Protein AF-A0A533S148-F1 (afdb_monomer_lite)

Radius of gyration: 15.46 Å; chains: 1; bounding box: 39×37×36 Å

Foldseek 3Di:
DFDAAFLLNLLVVVQVVQCPPPHAFPLLVVLSVVDDPVLRHHGDALVSLQVSLVSSQCSLVVDPDDGDPNSVVVNVCSVVSSVVSLVVSLVVRCVRQNCPRPGNSNVVVVVCVVVPPDD

Secondary structure (DSSP, 8-state):
-PPPPBHHHHHHHHHHHHHHHT---HHHHHHHHT--HHHHTSB--HHHHHHHHHHHHHHHHH-SSPPPHHHHHHHHHHHHHHHHHHHHHHHHHHHHH-TTS--HHHHHHHHHHHHT---

Structure (mmCIF, N/CA/C/O backbone):
data_AF-A0A533S148-F1
#
_entry.id   AF-A0A533S148-F1
#
loop_
_atom_site.group_PDB
_atom_site.id
_atom_site.type_symbol
_atom_site.label_atom_id
_atom_site.label_alt_id
_atom_site.label_comp_id
_atom_site.label_asym_id
_atom_site.label_entity_id
_atom_site.label_seq_id
_atom_site.pdbx_PDB_ins_code
_atom_site.Cartn_x
_atom_site.Cartn_y
_atom_site.Cartn_z
_atom_site.occupancy
_atom_site.B_iso_or_equiv
_atom_site.auth_seq_id
_atom_site.auth_comp_id
_atom_site.auth_asym_id
_atom_site.auth_atom_id
_atom_site.pdbx_PDB_model_num
ATOM 1 N N . MET A 1 1 ? -18.921 -11.098 16.147 1.00 48.56 1 MET A N 1
ATOM 2 C CA . MET A 1 1 ? -17.804 -10.136 16.262 1.00 48.56 1 MET A CA 1
ATOM 3 C C . MET A 1 1 ? -17.079 -10.106 14.928 1.00 48.56 1 MET A C 1
ATOM 5 O O . MET A 1 1 ? -16.632 -11.156 14.487 1.00 48.56 1 MET A O 1
ATOM 9 N N . SER A 1 2 ? -17.042 -8.958 14.251 1.00 60.16 2 SER A N 1
ATOM 10 C CA . SER A 1 2 ? -16.317 -8.792 12.985 1.00 60.16 2 SER A CA 1
ATOM 11 C C . SER A 1 2 ? -14.812 -8.902 13.244 1.00 60.16 2 SER A C 1
ATOM 13 O O . SER A 1 2 ? -14.309 -8.249 14.156 1.00 60.16 2 SER A O 1
ATOM 15 N N . SER A 1 3 ? -14.085 -9.715 12.477 1.00 71.31 3 SER A N 1
ATOM 16 C CA . SER A 1 3 ? -12.622 -9.790 12.588 1.00 71.31 3 SER A CA 1
ATOM 17 C C . SER A 1 3 ? -11.980 -8.424 12.283 1.00 71.31 3 SER A C 1
ATOM 19 O O . SER A 1 3 ? -12.459 -7.724 11.381 1.00 71.31 3 SER A O 1
ATOM 21 N N . PRO A 1 4 ? -10.912 -8.025 13.002 1.00 80.88 4 PRO A N 1
ATOM 22 C CA . PRO A 1 4 ? -10.243 -6.748 12.767 1.00 80.88 4 PRO A CA 1
ATOM 23 C C . PRO A 1 4 ? -9.653 -6.686 11.351 1.00 80.88 4 PRO A C 1
ATOM 25 O O . PRO A 1 4 ? -9.223 -7.701 10.806 1.00 80.88 4 PRO A O 1
ATOM 28 N N . PHE A 1 5 ? -9.637 -5.491 10.755 1.00 85.81 5 PHE A N 1
ATOM 29 C CA . PHE A 1 5 ? -8.981 -5.258 9.468 1.00 85.81 5 PHE A CA 1
ATOM 30 C C . PHE A 1 5 ? -7.464 -5.192 9.686 1.00 85.81 5 PHE A C 1
ATOM 32 O O . PHE A 1 5 ? -6.997 -4.419 10.522 1.00 85.81 5 PHE A O 1
ATOM 39 N N . THR A 1 6 ? -6.704 -6.022 8.974 1.00 91.44 6 THR A N 1
ATOM 40 C CA . THR A 1 6 ? -5.255 -6.176 9.172 1.00 91.44 6 THR A CA 1
ATOM 41 C C . THR A 1 6 ? -4.431 -5.634 8.006 1.00 91.44 6 THR A C 1
ATOM 43 O O . THR A 1 6 ? -4.945 -5.392 6.910 1.00 91.44 6 THR A O 1
ATOM 46 N N . ILE A 1 7 ? -3.116 -5.512 8.207 1.00 93.75 7 ILE A N 1
ATOM 47 C CA . ILE A 1 7 ? -2.155 -5.210 7.135 1.00 93.75 7 ILE A CA 1
ATOM 48 C C . ILE A 1 7 ? -2.203 -6.262 6.022 1.00 93.75 7 ILE A C 1
ATOM 50 O O . ILE A 1 7 ? -2.080 -5.918 4.849 1.00 93.75 7 ILE A O 1
ATOM 54 N N . GLY A 1 8 ? -2.454 -7.531 6.354 1.00 93.44 8 GLY A N 1
ATOM 55 C CA . GLY A 1 8 ? -2.694 -8.582 5.367 1.00 93.44 8 GLY A CA 1
ATOM 56 C C . GLY A 1 8 ? -3.901 -8.275 4.479 1.00 93.44 8 GLY A C 1
ATOM 57 O O . GLY A 1 8 ? -3.793 -8.356 3.259 1.00 93.44 8 GLY A O 1
ATOM 58 N N . ASN A 1 9 ? -5.019 -7.823 5.060 1.00 92.06 9 ASN A N 1
ATOM 59 C CA . ASN A 1 9 ? -6.188 -7.428 4.269 1.00 92.06 9 ASN A CA 1
ATOM 60 C C . ASN A 1 9 ? -5.903 -6.223 3.360 1.00 92.06 9 ASN A C 1
ATOM 62 O O . ASN A 1 9 ? -6.380 -6.188 2.223 1.00 92.06 9 ASN A O 1
ATOM 66 N N . LEU A 1 10 ? -5.126 -5.246 3.841 1.00 91.44 10 LEU A N 1
ATOM 67 C CA . LEU A 1 10 ? -4.714 -4.088 3.046 1.00 91.44 10 LEU A CA 1
ATOM 68 C C . LEU A 1 10 ? -3.811 -4.501 1.876 1.00 91.44 10 LEU A C 1
ATOM 70 O O . LEU A 1 10 ? -4.063 -4.097 0.743 1.00 91.44 10 LEU A O 1
ATOM 74 N N . ARG A 1 11 ? -2.809 -5.348 2.136 1.00 94.38 11 ARG A N 1
ATOM 75 C CA . ARG A 1 11 ? -1.921 -5.932 1.122 1.00 94.38 11 ARG A CA 1
ATOM 76 C C . ARG A 1 11 ? -2.713 -6.655 0.036 1.00 94.38 11 ARG A C 1
ATOM 78 O O . ARG A 1 11 ? -2.465 -6.425 -1.143 1.00 94.38 11 ARG A O 1
ATOM 85 N N . ASP A 1 12 ? -3.655 -7.510 0.427 1.00 93.00 12 ASP A N 1
ATOM 86 C CA . ASP A 1 12 ? -4.441 -8.310 -0.517 1.00 93.00 12 ASP A CA 1
ATOM 87 C C . ASP A 1 12 ? -5.351 -7.421 -1.372 1.00 93.00 12 ASP A C 1
ATOM 89 O O . ASP A 1 12 ? -5.419 -7.590 -2.589 1.00 93.00 12 ASP A O 1
ATOM 93 N N . SER A 1 13 ? -5.965 -6.405 -0.757 1.00 90.38 13 SER A N 1
ATOM 94 C CA . SER A 1 13 ? -6.776 -5.409 -1.468 1.00 90.38 13 SER A CA 1
ATOM 95 C C . SER A 1 13 ? -5.935 -4.605 -2.463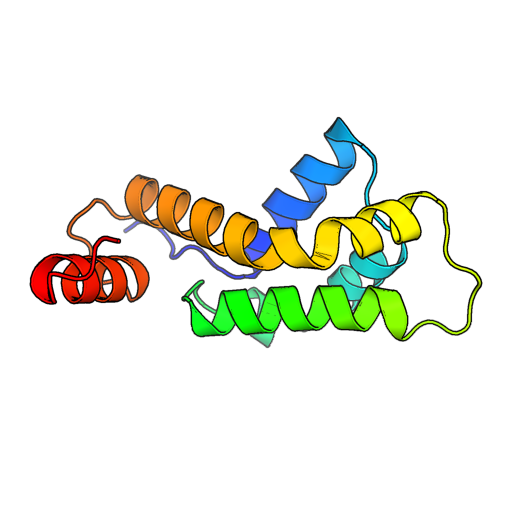 1.00 90.38 13 SER A C 1
ATOM 97 O O . SER A 1 13 ? -6.344 -4.415 -3.608 1.00 90.38 13 SER A O 1
ATOM 99 N N . ALA A 1 14 ? -4.737 -4.169 -2.061 1.00 88.38 14 ALA A N 1
ATOM 100 C CA . ALA A 1 14 ? -3.813 -3.452 -2.933 1.00 88.38 14 ALA A CA 1
ATOM 101 C C . ALA A 1 14 ? -3.339 -4.336 -4.099 1.00 88.38 14 ALA A C 1
ATOM 103 O O . ALA A 1 14 ? -3.379 -3.908 -5.252 1.00 88.38 14 ALA A O 1
ATOM 104 N N . ALA A 1 15 ? -2.948 -5.584 -3.826 1.00 89.31 15 ALA A N 1
ATOM 105 C CA . ALA A 1 15 ? -2.530 -6.537 -4.852 1.00 89.31 15 ALA A CA 1
ATOM 106 C C . ALA A 1 15 ? -3.648 -6.800 -5.873 1.00 89.31 15 ALA A C 1
ATOM 108 O O . ALA A 1 15 ? -3.398 -6.757 -7.077 1.00 89.31 15 ALA A O 1
ATOM 109 N N . GLN A 1 16 ? -4.884 -7.006 -5.408 1.00 88.75 16 GLN A N 1
ATOM 110 C CA . GLN A 1 16 ? -6.039 -7.217 -6.279 1.00 88.75 16 GLN A CA 1
ATOM 111 C C . GLN A 1 16 ? -6.369 -5.971 -7.112 1.00 88.75 16 GLN A C 1
ATOM 113 O O . GLN A 1 16 ? -6.583 -6.077 -8.323 1.00 88.75 16 GLN A O 1
ATOM 118 N N . PHE A 1 17 ? -6.390 -4.787 -6.493 1.00 84.69 17 PHE A N 1
ATOM 119 C CA . PHE A 1 17 ? -6.692 -3.534 -7.185 1.00 84.69 17 PHE A CA 1
ATOM 120 C C . PHE A 1 17 ? -5.668 -3.244 -8.285 1.00 84.69 17 PHE A C 1
ATOM 122 O O . PHE A 1 17 ? -6.039 -3.048 -9.441 1.00 84.69 17 PHE A O 1
ATOM 129 N N . PHE A 1 18 ? -4.372 -3.277 -7.968 1.00 83.00 18 PHE A N 1
ATOM 130 C CA . PHE A 1 18 ? -3.333 -2.987 -8.957 1.00 83.00 18 PHE A CA 1
ATOM 131 C C . PHE A 1 18 ? -3.180 -4.104 -9.990 1.00 83.00 18 PHE A C 1
ATOM 133 O O . PHE A 1 18 ? -2.975 -3.810 -11.165 1.00 83.00 18 PHE A O 1
ATOM 140 N N . GLY A 1 19 ? -3.342 -5.369 -9.594 1.00 82.69 19 GLY A N 1
ATOM 141 C CA . GLY A 1 19 ? -3.308 -6.505 -10.515 1.00 82.69 19 GLY A CA 1
ATOM 142 C C . GLY A 1 19 ? -4.412 -6.470 -11.577 1.00 82.69 19 GLY A C 1
ATOM 143 O O . GLY A 1 19 ? -4.193 -6.956 -12.682 1.00 82.69 19 GLY A O 1
ATOM 144 N N . SER A 1 20 ? -5.567 -5.868 -11.272 1.00 82.81 20 SER A N 1
ATOM 145 C CA . SER A 1 20 ? -6.723 -5.800 -12.181 1.00 82.81 20 SER A CA 1
ATOM 146 C C . SER A 1 20 ? -6.845 -4.503 -12.989 1.00 82.81 20 SER A C 1
ATOM 148 O O . SER A 1 20 ? -7.584 -4.481 -13.969 1.00 82.81 20 SER A O 1
ATOM 150 N N . THR A 1 21 ? -6.146 -3.429 -12.610 1.00 78.75 21 THR A N 1
ATOM 151 C CA . THR A 1 21 ? -6.317 -2.100 -13.230 1.00 78.75 21 THR A CA 1
ATOM 152 C C . THR A 1 21 ? -5.154 -1.706 -14.134 1.00 78.75 21 THR A C 1
ATOM 154 O O . THR A 1 21 ? -5.334 -1.518 -15.333 1.00 78.75 21 THR A O 1
ATOM 157 N N . ILE A 1 22 ? -3.959 -1.564 -13.561 1.00 74.81 22 ILE A N 1
ATOM 158 C CA . ILE A 1 22 ? -2.786 -0.985 -14.238 1.00 74.81 22 ILE A CA 1
ATOM 159 C C . ILE A 1 22 ? -1.575 -1.924 -14.270 1.00 74.81 22 ILE A C 1
ATOM 161 O O . ILE A 1 22 ? -0.598 -1.637 -14.955 1.00 74.81 22 ILE A O 1
ATOM 165 N N . GLY A 1 23 ? -1.640 -3.044 -13.548 1.00 80.19 23 GLY A N 1
ATOM 166 C CA . GLY A 1 23 ? -0.528 -3.954 -13.297 1.00 80.19 23 GLY A CA 1
ATOM 167 C C . GLY A 1 23 ? 0.181 -3.655 -11.972 1.00 80.19 23 GLY A C 1
ATOM 168 O O . GLY A 1 23 ? 0.343 -2.506 -11.561 1.00 80.19 23 GLY A O 1
ATOM 169 N N . GLN A 1 24 ? 0.624 -4.709 -11.283 1.00 86.00 24 GLN A N 1
ATOM 170 C CA . GLN A 1 24 ? 1.374 -4.583 -10.033 1.00 86.00 24 GLN A CA 1
ATOM 171 C C . GLN A 1 24 ? 2.876 -4.444 -10.315 1.00 86.00 24 GLN A C 1
ATOM 173 O O . GLN A 1 24 ? 3.446 -5.208 -11.091 1.00 86.00 24 GLN A O 1
ATOM 178 N N . SER A 1 25 ? 3.541 -3.502 -9.642 1.00 92.06 25 SER A N 1
ATOM 179 C CA . SER A 1 25 ? 5.008 -3.409 -9.645 1.00 92.06 25 SER A CA 1
ATOM 180 C C . SER A 1 25 ? 5.636 -4.728 -9.168 1.00 92.06 25 SER A C 1
ATOM 182 O O . SER A 1 25 ? 5.339 -5.169 -8.051 1.00 92.06 25 SER A O 1
ATOM 184 N N . PRO A 1 26 ? 6.552 -5.334 -9.950 1.00 92.94 26 PRO A N 1
ATOM 185 C CA . PRO A 1 26 ? 7.248 -6.555 -9.548 1.00 92.94 26 PRO A CA 1
ATOM 186 C C . PRO A 1 26 ? 8.034 -6.411 -8.240 1.00 92.94 26 PRO A C 1
ATOM 188 O O . PRO A 1 26 ? 8.097 -7.354 -7.452 1.00 92.94 26 PRO A O 1
ATOM 191 N N . ARG A 1 27 ? 8.606 -5.230 -7.966 1.00 94.12 27 ARG A N 1
ATOM 192 C CA . ARG A 1 27 ? 9.339 -4.971 -6.714 1.00 94.12 27 ARG A CA 1
ATOM 193 C C . ARG A 1 27 ? 8.417 -4.974 -5.499 1.00 94.12 27 ARG A C 1
ATOM 195 O O . ARG A 1 27 ? 8.758 -5.564 -4.477 1.00 94.12 27 ARG A O 1
ATOM 202 N N . ILE A 1 28 ? 7.242 -4.354 -5.614 1.00 92.81 28 ILE A N 1
ATOM 203 C CA . ILE A 1 28 ? 6.235 -4.357 -4.543 1.00 92.81 28 ILE A CA 1
ATOM 204 C C . ILE A 1 28 ? 5.648 -5.762 -4.367 1.00 92.81 28 ILE A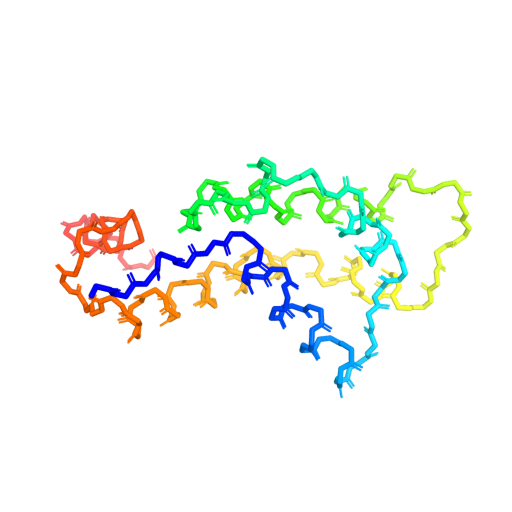 C 1
ATOM 206 O O . ILE A 1 28 ? 5.501 -6.222 -3.238 1.00 92.81 28 ILE A O 1
ATOM 210 N N . ALA A 1 29 ? 5.380 -6.479 -5.460 1.00 92.38 29 ALA A N 1
ATOM 211 C CA . ALA A 1 29 ? 4.899 -7.859 -5.401 1.00 92.38 29 ALA A CA 1
ATOM 212 C C . ALA A 1 29 ? 5.904 -8.788 -4.694 1.00 92.38 29 ALA A C 1
ATOM 214 O O . ALA A 1 29 ? 5.528 -9.562 -3.815 1.00 92.38 29 ALA A O 1
ATOM 215 N N . SER A 1 30 ? 7.195 -8.665 -5.013 1.00 92.75 30 SER A N 1
ATOM 216 C CA . SER A 1 30 ? 8.258 -9.398 -4.316 1.00 92.75 30 SER A CA 1
ATOM 217 C C . SER A 1 30 ? 8.352 -8.999 -2.839 1.00 92.75 30 SER A C 1
ATOM 219 O O . SER A 1 30 ? 8.469 -9.868 -1.974 1.00 92.75 30 SER A O 1
ATOM 221 N N . HIS A 1 31 ? 8.208 -7.707 -2.521 1.00 93.81 31 HIS A N 1
ATOM 222 C CA . HIS A 1 31 ? 8.140 -7.249 -1.135 1.00 93.81 31 HIS A CA 1
ATOM 223 C C . HIS A 1 31 ? 6.987 -7.912 -0.371 1.00 93.81 31 HIS A C 1
ATOM 225 O O . HIS A 1 31 ? 7.207 -8.419 0.727 1.00 93.81 31 HIS A O 1
ATOM 231 N N . TYR A 1 32 ? 5.795 -8.000 -0.961 1.00 94.12 32 TYR A N 1
ATOM 232 C CA . TYR A 1 32 ? 4.639 -8.649 -0.337 1.00 94.12 32 TYR A CA 1
ATOM 233 C C . TYR A 1 32 ? 4.869 -10.126 -0.017 1.00 94.12 32 TYR A C 1
ATOM 235 O O . TYR A 1 32 ? 4.436 -10.585 1.039 1.00 94.12 32 TYR A O 1
ATOM 243 N N . GLN A 1 33 ? 5.561 -10.854 -0.896 1.00 92.06 33 GLN A N 1
ATOM 244 C CA . GLN A 1 33 ? 5.924 -12.259 -0.673 1.00 92.06 33 GLN A CA 1
ATOM 245 C C . GLN A 1 33 ? 6.933 -12.427 0.472 1.00 92.06 33 GLN A C 1
ATOM 247 O O . GLN A 1 33 ? 6.974 -13.478 1.103 1.00 92.06 33 GLN A O 1
ATOM 252 N N . SER A 1 34 ? 7.726 -11.390 0.755 1.00 93.62 34 SER A N 1
ATOM 253 C CA . SER A 1 34 ? 8.717 -11.379 1.838 1.00 93.62 34 SER A CA 1
ATOM 254 C C . SER A 1 34 ? 8.170 -10.918 3.195 1.00 93.62 34 SER A C 1
ATOM 256 O O . SER A 1 34 ? 8.895 -10.967 4.189 1.00 93.62 34 SER A O 1
ATOM 258 N N . LEU A 1 35 ? 6.917 -10.448 3.260 1.00 93.56 35 LEU A N 1
ATOM 259 C CA . LEU A 1 35 ? 6.340 -9.953 4.509 1.00 93.56 35 LEU A CA 1
ATOM 260 C C . LEU A 1 35 ? 6.129 -11.108 5.500 1.00 93.56 35 LEU A C 1
ATOM 262 O O . LEU A 1 35 ? 5.453 -12.083 5.164 1.00 93.56 35 LEU A O 1
ATOM 266 N N . PRO A 1 36 ? 6.649 -11.005 6.736 1.00 94.50 36 PRO A N 1
ATOM 267 C CA . PRO A 1 36 ? 6.436 -12.032 7.743 1.00 94.50 36 PRO A CA 1
ATOM 268 C C . PRO A 1 36 ? 4.979 -12.034 8.219 1.00 94.50 36 PRO A C 1
ATOM 270 O O . PRO A 1 36 ? 4.311 -10.995 8.249 1.00 94.50 36 PRO A O 1
ATOM 273 N N . SER A 1 37 ? 4.508 -13.198 8.675 1.00 93.44 37 SER A N 1
ATOM 274 C CA . SER A 1 37 ? 3.147 -13.363 9.206 1.00 93.44 37 SER A CA 1
ATOM 275 C C . SER A 1 37 ? 2.854 -12.423 10.378 1.00 93.44 37 SER A C 1
ATOM 277 O O . SER A 1 37 ? 1.735 -11.933 10.520 1.00 93.44 37 SER A O 1
ATOM 279 N N . SER A 1 38 ? 3.873 -12.110 11.184 1.00 94.19 38 SER A N 1
ATOM 280 C CA . SER A 1 38 ? 3.782 -11.153 12.287 1.00 94.19 38 SER A CA 1
ATOM 281 C C . SER A 1 38 ? 3.421 -9.741 11.833 1.00 94.19 38 SER A C 1
ATOM 283 O O . SER A 1 38 ? 2.744 -9.047 12.579 1.00 94.19 38 SER A O 1
ATOM 285 N N . VAL A 1 39 ? 3.821 -9.322 10.626 1.00 93.31 39 VAL A N 1
ATOM 286 C CA . VAL A 1 39 ? 3.450 -8.021 10.047 1.00 93.31 39 VAL A CA 1
ATOM 287 C C . VAL A 1 39 ? 2.057 -8.093 9.436 1.00 93.31 39 VAL A C 1
ATOM 289 O O . VAL A 1 39 ? 1.226 -7.230 9.699 1.00 93.31 39 VAL A O 1
ATOM 292 N N . THR A 1 40 ? 1.751 -9.138 8.663 1.00 94.75 40 THR A N 1
ATOM 293 C CA . THR A 1 40 ? 0.442 -9.253 7.995 1.00 94.75 40 THR A CA 1
ATOM 294 C C . THR A 1 40 ? -0.722 -9.432 8.972 1.00 94.75 40 THR A C 1
ATOM 296 O O . THR A 1 40 ? -1.854 -9.088 8.641 1.00 94.75 40 THR A O 1
ATOM 299 N N . SER A 1 41 ? -0.457 -9.941 10.175 1.00 93.31 41 SER A N 1
ATOM 300 C CA . SER A 1 41 ? -1.461 -10.100 11.234 1.00 93.31 41 SER A CA 1
ATOM 301 C C . SER A 1 41 ? -1.672 -8.843 12.085 1.00 93.31 41 SER A C 1
ATOM 303 O O . SER A 1 41 ? -2.574 -8.835 12.919 1.00 93.31 41 SER A O 1
ATOM 305 N N . GLN A 1 42 ? -0.876 -7.780 11.902 1.00 91.50 42 GLN A N 1
ATOM 306 C CA . GLN A 1 42 ? -1.077 -6.525 12.632 1.00 91.50 42 GLN A CA 1
ATOM 307 C C . GLN A 1 42 ? -2.401 -5.875 12.240 1.00 91.50 42 GLN A C 1
ATOM 309 O O . GLN A 1 42 ? -2.764 -5.844 11.062 1.00 91.50 42 GLN A O 1
ATOM 314 N N . ILE A 1 43 ? -3.100 -5.321 13.230 1.00 90.12 43 ILE A N 1
ATOM 315 C CA . ILE A 1 43 ? -4.289 -4.498 13.006 1.00 90.12 43 ILE A CA 1
ATOM 316 C C . ILE A 1 43 ? -3.870 -3.253 12.218 1.00 90.12 43 ILE A C 1
ATOM 318 O O . ILE A 1 43 ? -2.820 -2.663 12.482 1.00 90.12 43 ILE A O 1
ATOM 322 N N . ALA A 1 44 ? -4.676 -2.877 11.230 1.00 86.69 44 ALA A N 1
ATOM 323 C CA . ALA A 1 44 ? -4.471 -1.658 10.468 1.00 86.69 44 ALA A CA 1
ATOM 324 C C . ALA A 1 44 ? -4.792 -0.439 11.348 1.00 86.69 44 ALA A C 1
ATOM 326 O O . ALA A 1 44 ? -5.953 -0.142 11.625 1.00 86.69 44 ALA A O 1
ATOM 327 N N . THR A 1 45 ? -3.744 0.263 11.759 1.00 85.44 45 THR A N 1
ATOM 328 C CA . THR A 1 45 ? -3.761 1.560 12.442 1.00 85.44 45 THR A CA 1
ATOM 329 C C . THR A 1 45 ? -2.991 2.557 11.573 1.00 85.44 45 THR A C 1
ATOM 331 O O . THR A 1 45 ? -2.276 2.138 10.652 1.00 85.44 45 THR A O 1
ATOM 334 N N . PRO A 1 46 ? -3.091 3.872 11.820 1.00 83.56 46 PRO A N 1
ATOM 335 C CA . PRO A 1 46 ? -2.305 4.848 11.073 1.00 83.56 46 PRO A CA 1
ATOM 336 C C . PRO A 1 46 ? -0.799 4.526 11.054 1.00 83.56 46 PRO A C 1
ATOM 338 O O . PRO A 1 46 ? -0.145 4.628 10.013 1.00 83.56 46 PRO A O 1
ATOM 341 N N . GLU A 1 47 ? -0.241 4.070 12.170 1.00 87.94 47 GLU A N 1
ATOM 342 C CA . GLU A 1 47 ? 1.178 3.739 12.300 1.00 87.94 47 GLU A CA 1
ATOM 343 C C . GLU A 1 47 ? 1.539 2.504 11.475 1.00 87.94 47 GLU A C 1
ATOM 345 O O . GLU A 1 47 ? 2.497 2.544 10.698 1.00 87.94 47 GLU A O 1
ATOM 350 N N . THR A 1 48 ? 0.772 1.414 11.601 1.00 90.75 48 THR A N 1
ATOM 351 C CA . THR A 1 48 ? 1.068 0.157 10.897 1.00 90.75 48 THR A CA 1
ATOM 352 C C . THR A 1 48 ? 0.855 0.299 9.391 1.00 90.75 48 THR A C 1
ATOM 354 O O . THR A 1 48 ? 1.661 -0.206 8.608 1.00 90.75 48 THR A O 1
ATOM 357 N N . VAL A 1 49 ? -0.151 1.070 8.962 1.00 90.06 49 VAL A N 1
ATOM 358 C CA . VAL A 1 49 ? -0.368 1.419 7.548 1.00 90.06 49 VAL A CA 1
ATOM 359 C C . VAL A 1 49 ? 0.758 2.310 7.022 1.00 90.06 49 VAL A C 1
ATOM 361 O O . VAL A 1 49 ? 1.283 2.067 5.933 1.00 90.06 49 VAL A O 1
ATOM 364 N N . GLY A 1 50 ? 1.197 3.302 7.800 1.00 88.56 50 GLY A N 1
ATOM 365 C CA . GLY A 1 50 ? 2.333 4.151 7.441 1.00 88.56 50 GLY A CA 1
ATOM 366 C C . GLY A 1 50 ? 3.637 3.361 7.291 1.00 88.56 50 GLY A C 1
ATOM 367 O O . GLY A 1 50 ? 4.381 3.567 6.325 1.00 88.56 50 GLY A O 1
ATOM 368 N N . ALA A 1 51 ? 3.899 2.429 8.210 1.00 91.38 51 ALA A N 1
ATOM 369 C CA . ALA A 1 51 ? 5.053 1.535 8.158 1.00 91.38 51 ALA A CA 1
ATOM 370 C C . ALA A 1 51 ? 4.985 0.592 6.949 1.00 91.38 51 ALA A C 1
ATOM 372 O O . ALA A 1 51 ? 5.980 0.449 6.233 1.00 91.38 51 ALA A O 1
ATOM 373 N N . PHE A 1 52 ? 3.809 0.019 6.675 1.00 94.06 52 PHE A N 1
ATOM 374 C CA . PHE A 1 52 ? 3.562 -0.819 5.504 1.00 94.06 52 PHE A CA 1
ATOM 375 C C . PHE A 1 52 ? 3.915 -0.077 4.209 1.00 94.06 52 PHE A C 1
ATOM 377 O O . PHE A 1 52 ? 4.810 -0.516 3.489 1.00 94.06 52 PHE A O 1
ATOM 384 N N . VAL A 1 53 ? 3.322 1.099 3.961 1.00 92.56 53 VAL A N 1
ATOM 385 C CA . VAL A 1 53 ? 3.582 1.884 2.736 1.00 92.56 53 VAL A CA 1
ATOM 386 C C . VAL A 1 53 ? 5.042 2.334 2.635 1.00 92.56 53 VAL A C 1
ATOM 388 O O . VAL A 1 53 ? 5.621 2.361 1.547 1.00 92.56 53 VAL A O 1
ATOM 391 N N . THR A 1 54 ? 5.677 2.661 3.763 1.00 92.94 54 THR A N 1
ATOM 392 C CA . THR A 1 54 ? 7.110 2.991 3.789 1.00 92.94 54 THR A CA 1
ATOM 393 C C . THR A 1 54 ? 7.960 1.809 3.317 1.00 92.94 54 THR A C 1
ATOM 395 O O . THR A 1 54 ? 8.890 2.001 2.531 1.00 92.94 54 THR A O 1
ATOM 398 N N . GLY A 1 55 ? 7.618 0.587 3.738 1.00 92.94 55 GLY A N 1
ATOM 399 C CA . GLY A 1 55 ? 8.238 -0.648 3.255 1.00 92.94 55 GLY A CA 1
ATOM 400 C C . GLY A 1 55 ? 8.086 -0.823 1.745 1.00 92.94 55 GLY A C 1
ATOM 401 O O . GLY A 1 55 ? 9.075 -1.063 1.049 1.00 92.94 55 GLY A O 1
ATOM 402 N N . GLU A 1 56 ? 6.885 -0.595 1.214 1.00 93.38 56 GLU A N 1
ATOM 403 C CA . GLU A 1 56 ? 6.647 -0.693 -0.226 1.00 93.38 56 GLU A CA 1
ATOM 404 C C . GLU A 1 56 ? 7.429 0.348 -1.034 1.00 93.38 56 GLU A C 1
ATOM 406 O O . GLU A 1 56 ? 7.959 0.046 -2.104 1.00 93.38 56 GLU A O 1
ATOM 411 N N . ASN A 1 57 ? 7.492 1.587 -0.545 1.00 93.31 57 ASN A N 1
ATOM 412 C CA . ASN A 1 57 ? 8.250 2.655 -1.186 1.00 93.31 57 ASN A CA 1
ATOM 413 C C . ASN A 1 57 ? 9.746 2.343 -1.156 1.00 93.31 57 ASN A C 1
ATOM 415 O O . ASN A 1 57 ? 10.429 2.511 -2.162 1.00 93.31 57 ASN A O 1
ATOM 419 N N . ARG A 1 58 ? 10.260 1.816 -0.040 1.00 93.38 58 ARG A N 1
ATOM 420 C CA . ARG A 1 58 ? 11.653 1.366 0.054 1.00 93.38 58 ARG A CA 1
ATOM 421 C C . ARG A 1 58 ? 11.952 0.243 -0.940 1.00 93.38 58 ARG A C 1
ATOM 423 O O . ARG A 1 58 ? 13.000 0.286 -1.581 1.00 93.38 58 ARG A O 1
ATOM 430 N N . ALA A 1 59 ? 11.036 -0.712 -1.107 1.00 92.69 59 ALA A N 1
ATOM 431 C CA . ALA A 1 59 ? 11.194 -1.826 -2.043 1.00 92.69 59 ALA A CA 1
ATOM 432 C C . ALA A 1 59 ? 11.353 -1.368 -3.502 1.00 92.69 59 ALA A C 1
ATOM 434 O O . ALA A 1 59 ? 12.111 -1.970 -4.267 1.00 92.69 59 ALA A O 1
ATOM 435 N N . LEU A 1 60 ? 10.693 -0.271 -3.889 1.00 91.19 60 LEU A N 1
ATOM 436 C CA . LEU A 1 60 ? 10.852 0.309 -5.224 1.00 91.19 60 LEU A CA 1
ATOM 437 C C . LEU A 1 60 ? 12.281 0.782 -5.498 1.00 91.19 60 LEU A C 1
ATOM 439 O O . LEU A 1 60 ? 12.741 0.674 -6.632 1.00 91.19 60 LEU A O 1
ATOM 443 N N . TRP A 1 61 ? 13.001 1.243 -4.476 1.00 88.50 61 TRP A N 1
ATOM 444 C CA . TRP A 1 61 ? 14.337 1.828 -4.621 1.00 88.50 61 TRP A CA 1
ATOM 445 C C . TRP A 1 61 ? 15.479 0.887 -4.223 1.00 88.50 61 TRP A C 1
ATOM 447 O O . TRP A 1 61 ? 16.622 1.129 -4.595 1.00 88.50 61 TRP A O 1
ATOM 457 N N . SER A 1 62 ? 15.202 -0.198 -3.495 1.00 84.50 62 SER A N 1
ATOM 458 C CA . SER A 1 62 ? 16.243 -1.079 -2.947 1.00 84.50 62 SER A CA 1
ATOM 459 C C . SER A 1 62 ? 16.761 -2.156 -3.907 1.00 84.50 62 SER A C 1
ATOM 461 O O . SER A 1 62 ? 17.719 -2.851 -3.570 1.00 84.50 62 SER A O 1
ATOM 463 N N . SER A 1 63 ? 16.139 -2.348 -5.075 1.00 77.81 63 SER A N 1
ATOM 464 C CA . SER A 1 63 ? 16.554 -3.404 -6.008 1.00 77.81 63 SER A CA 1
ATOM 465 C C . SER A 1 63 ? 17.731 -2.984 -6.893 1.00 77.81 63 SER A C 1
ATOM 467 O O . SER A 1 63 ? 17.736 -1.892 -7.461 1.00 77.81 63 SER A O 1
ATOM 469 N N . ARG A 1 64 ? 18.686 -3.908 -7.072 1.00 76.94 64 ARG A N 1
ATOM 470 C CA . ARG A 1 64 ? 19.841 -3.779 -7.982 1.00 76.94 64 ARG A CA 1
ATOM 471 C C . ARG A 1 64 ? 19.505 -4.067 -9.446 1.00 76.94 64 ARG A C 1
ATOM 473 O O . ARG A 1 64 ? 20.314 -3.778 -10.322 1.00 76.94 64 ARG A O 1
ATOM 480 N N . THR A 1 65 ? 18.346 -4.660 -9.721 1.00 84.56 65 THR A N 1
ATOM 481 C CA . THR A 1 65 ? 17.891 -4.866 -11.100 1.00 84.56 65 THR A CA 1
ATOM 482 C C . THR A 1 65 ? 17.417 -3.544 -11.710 1.00 84.56 65 THR A C 1
ATOM 484 O O . THR A 1 65 ? 17.071 -2.620 -10.971 1.00 84.56 65 THR A O 1
ATOM 487 N N . PRO A 1 66 ? 17.372 -3.403 -13.044 1.00 88.25 66 PRO A N 1
ATOM 488 C CA . PRO A 1 66 ? 16.716 -2.265 -13.683 1.00 88.25 66 PRO A CA 1
ATOM 489 C C . PRO A 1 66 ? 15.225 -2.187 -13.316 1.00 88.25 66 PRO A C 1
ATOM 491 O O . PRO A 1 66 ? 14.567 -3.209 -13.119 1.00 88.25 66 PRO A O 1
ATOM 494 N N . ALA A 1 67 ? 14.682 -0.975 -13.182 1.00 90.12 67 ALA A N 1
ATOM 495 C CA . ALA A 1 67 ? 13.264 -0.773 -12.877 1.00 90.12 67 ALA A CA 1
ATOM 496 C C . ALA A 1 67 ? 12.401 -0.991 -14.123 1.00 90.12 67 ALA A C 1
ATOM 498 O O . ALA A 1 67 ? 12.667 -0.398 -15.176 1.00 90.12 67 ALA A O 1
ATOM 499 N N . THR A 1 68 ? 11.351 -1.799 -13.983 1.00 93.44 68 THR A N 1
ATOM 500 C CA . THR A 1 68 ? 10.339 -1.981 -15.030 1.00 93.44 68 THR A CA 1
ATOM 501 C C . THR A 1 68 ? 9.502 -0.712 -15.206 1.00 93.44 68 THR A C 1
ATOM 503 O O . THR A 1 68 ? 9.537 0.200 -14.376 1.00 93.44 68 THR A O 1
ATOM 506 N N . TRP A 1 69 ? 8.720 -0.635 -16.284 1.00 92.38 69 TRP A N 1
ATOM 507 C CA . TRP A 1 69 ? 7.799 0.484 -16.490 1.00 92.38 69 TRP A CA 1
ATOM 508 C C . TRP A 1 69 ? 6.750 0.571 -15.363 1.00 92.38 69 TRP A C 1
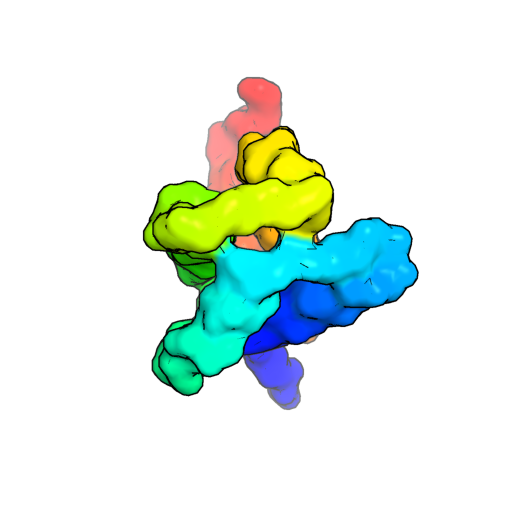ATOM 510 O O . TRP A 1 69 ? 6.479 1.663 -14.871 1.00 92.38 69 TRP A O 1
ATOM 520 N N . LEU A 1 70 ? 6.261 -0.573 -14.866 1.00 92.12 70 LEU A N 1
ATOM 521 C CA . LEU A 1 70 ? 5.354 -0.656 -13.713 1.00 92.12 70 LEU A CA 1
ATOM 522 C C . LEU A 1 70 ? 6.002 -0.149 -12.421 1.00 92.12 70 LEU A C 1
ATOM 524 O O . LEU A 1 70 ? 5.375 0.589 -11.663 1.00 92.12 70 LEU A O 1
ATOM 528 N N . ASP A 1 71 ? 7.273 -0.488 -12.182 1.00 92.38 71 ASP A N 1
ATOM 529 C CA . ASP A 1 71 ? 8.016 0.060 -11.041 1.00 92.38 71 ASP A CA 1
ATOM 530 C C . ASP A 1 71 ? 8.133 1.583 -11.148 1.00 92.38 71 ASP A C 1
ATOM 532 O O . ASP A 1 71 ? 8.018 2.277 -10.144 1.00 92.38 71 ASP A O 1
ATOM 536 N N . ARG A 1 72 ? 8.327 2.125 -12.358 1.00 91.31 72 ARG A N 1
ATOM 537 C CA . ARG A 1 72 ? 8.413 3.577 -12.585 1.00 91.31 72 ARG A CA 1
ATOM 538 C C . ARG A 1 72 ? 7.096 4.290 -12.313 1.00 91.31 72 ARG A C 1
ATOM 540 O O . ARG A 1 72 ? 7.123 5.335 -11.668 1.00 91.31 72 ARG A O 1
ATOM 547 N N . PHE A 1 73 ? 5.964 3.721 -12.723 1.00 90.62 73 PHE A N 1
ATOM 548 C CA . PHE A 1 73 ? 4.653 4.256 -12.346 1.00 90.62 73 PHE A CA 1
ATOM 549 C C . PHE A 1 73 ? 4.444 4.225 -10.833 1.00 90.62 73 PHE A C 1
ATOM 551 O O . PHE A 1 73 ? 4.040 5.230 -10.252 1.00 90.62 73 PHE A O 1
ATOM 558 N N . ALA A 1 74 ? 4.786 3.117 -10.174 1.00 90.19 74 ALA A N 1
ATOM 559 C CA . ALA A 1 74 ? 4.690 3.020 -8.721 1.00 90.19 74 ALA A CA 1
ATOM 560 C C . ALA A 1 74 ? 5.622 4.021 -8.006 1.00 90.19 74 ALA A C 1
ATOM 562 O O . ALA A 1 74 ? 5.223 4.627 -7.011 1.00 90.19 74 ALA A O 1
ATOM 563 N N . MET A 1 75 ? 6.828 4.256 -8.539 1.00 91.81 75 MET A N 1
ATOM 564 C CA . MET A 1 75 ? 7.756 5.283 -8.050 1.00 91.81 75 MET A CA 1
ATOM 565 C C . MET A 1 75 ? 7.174 6.688 -8.213 1.00 91.81 75 MET A C 1
ATOM 567 O O . MET A 1 75 ? 7.195 7.454 -7.252 1.00 91.81 75 MET A O 1
ATOM 571 N N . ALA A 1 76 ? 6.596 7.011 -9.371 1.00 89.31 76 ALA A N 1
ATOM 572 C CA . ALA A 1 76 ? 5.932 8.294 -9.603 1.00 89.31 76 ALA A CA 1
ATOM 573 C C . ALA A 1 76 ? 4.706 8.496 -8.691 1.00 89.31 76 ALA A C 1
ATOM 575 O O . ALA A 1 76 ? 4.436 9.613 -8.260 1.00 89.31 76 ALA A O 1
ATOM 576 N N . ALA A 1 77 ? 3.999 7.416 -8.346 1.00 87.25 77 ALA A N 1
ATOM 577 C CA . ALA A 1 77 ? 2.841 7.447 -7.456 1.00 87.25 77 ALA A CA 1
ATOM 578 C C . ALA A 1 77 ? 3.199 7.527 -5.960 1.00 87.25 77 ALA A C 1
ATOM 580 O O . ALA A 1 77 ? 2.319 7.826 -5.154 1.00 87.25 77 ALA A O 1
ATOM 581 N N . THR A 1 78 ? 4.463 7.299 -5.570 1.00 87.50 78 THR A N 1
ATOM 582 C CA . THR A 1 78 ? 4.976 7.349 -4.181 1.00 87.50 78 THR A CA 1
ATOM 583 C C . THR A 1 78 ? 4.337 8.419 -3.279 1.00 87.50 78 THR A C 1
ATOM 585 O O . THR A 1 78 ? 3.864 8.037 -2.204 1.00 87.50 78 THR A O 1
ATOM 588 N N . PRO A 1 79 ? 4.270 9.717 -3.660 1.00 83.56 79 PRO A N 1
ATOM 589 C CA . PRO A 1 79 ? 3.691 10.756 -2.800 1.00 83.56 79 PRO A CA 1
ATOM 590 C C . PRO A 1 79 ? 2.211 10.522 -2.461 1.00 83.56 79 PRO A C 1
ATOM 592 O O . PRO A 1 79 ? 1.756 10.929 -1.396 1.00 83.56 79 PRO A O 1
ATOM 595 N N . LEU A 1 80 ? 1.464 9.833 -3.327 1.00 85.62 80 LEU A N 1
ATOM 596 C CA . LEU A 1 80 ? 0.030 9.583 -3.164 1.00 85.62 80 LEU A CA 1
ATOM 597 C C . LEU A 1 80 ? -0.281 8.245 -2.483 1.00 85.62 80 LEU A C 1
ATOM 599 O O . LEU A 1 80 ? -1.379 8.056 -1.967 1.00 85.62 80 LEU A O 1
ATOM 603 N N . ARG A 1 81 ? 0.671 7.307 -2.442 1.00 85.12 81 ARG A N 1
ATOM 604 C CA . ARG A 1 81 ? 0.424 5.947 -1.929 1.00 85.12 81 ARG A CA 1
ATOM 605 C C . ARG A 1 81 ? 0.055 5.923 -0.454 1.00 85.12 81 ARG A C 1
ATOM 607 O O . ARG A 1 81 ? -0.866 5.214 -0.065 1.00 85.12 81 ARG A O 1
ATOM 614 N N . ARG A 1 82 ? 0.758 6.712 0.364 1.00 84.00 82 ARG A N 1
ATOM 615 C CA . ARG A 1 82 ? 0.495 6.796 1.805 1.00 84.00 82 ARG A CA 1
ATOM 616 C C . ARG A 1 82 ? -0.888 7.386 2.096 1.00 84.00 82 ARG A C 1
ATOM 618 O O . ARG A 1 82 ? -1.667 6.685 2.739 1.00 84.00 82 ARG A O 1
ATOM 625 N N . PRO A 1 83 ? -1.249 8.593 1.612 1.00 82.31 83 PRO A N 1
ATOM 626 C CA . PRO A 1 83 ? -2.586 9.133 1.851 1.00 82.31 83 PRO A CA 1
ATOM 627 C C . PRO A 1 83 ? -3.691 8.231 1.282 1.00 82.31 83 PRO A C 1
ATOM 629 O O . PRO A 1 83 ? -4.686 8.005 1.964 1.00 82.31 83 PRO A O 1
ATOM 632 N N . ALA A 1 84 ? -3.497 7.625 0.103 1.00 84.50 84 ALA A N 1
ATOM 633 C CA . ALA A 1 84 ? -4.465 6.682 -0.459 1.00 84.50 84 ALA A CA 1
ATOM 634 C C . ALA A 1 84 ? -4.675 5.443 0.430 1.00 84.50 84 ALA A C 1
ATOM 636 O O . ALA A 1 84 ? -5.815 5.042 0.662 1.00 84.50 84 ALA A O 1
ATOM 637 N N . ALA A 1 85 ? -3.600 4.858 0.970 1.00 86.25 85 ALA A N 1
ATOM 638 C CA . ALA A 1 85 ? -3.694 3.714 1.873 1.00 86.25 85 ALA A CA 1
ATOM 639 C C . ALA A 1 85 ? -4.408 4.068 3.186 1.00 86.25 85 ALA A C 1
ATOM 641 O O . ALA A 1 85 ? -5.230 3.283 3.656 1.00 86.25 85 ALA A O 1
ATOM 642 N N . HIS A 1 86 ? -4.147 5.253 3.753 1.00 86.62 86 HIS A N 1
ATOM 643 C CA . HIS A 1 86 ? -4.866 5.728 4.938 1.00 86.62 86 HIS A CA 1
ATOM 644 C C . HIS A 1 86 ? -6.356 5.931 4.657 1.00 86.62 86 HIS A C 1
ATOM 646 O O . HIS A 1 86 ? -7.174 5.428 5.421 1.00 86.62 86 HIS A O 1
ATOM 652 N N . LEU A 1 87 ? -6.715 6.596 3.553 1.00 83.75 87 LEU A N 1
ATOM 653 C CA . LEU A 1 87 ? -8.114 6.802 3.165 1.00 83.75 87 LEU A CA 1
ATOM 654 C C . LEU A 1 87 ? -8.840 5.473 2.938 1.00 83.75 87 LEU A C 1
ATOM 656 O O . LEU A 1 87 ? -9.972 5.297 3.387 1.00 83.75 87 LEU A O 1
ATOM 660 N N . PHE A 1 88 ? -8.197 4.516 2.268 1.00 85.69 88 PHE A N 1
ATOM 661 C CA . PHE A 1 88 ? -8.770 3.190 2.060 1.00 85.69 88 PHE A CA 1
ATOM 662 C C . PHE A 1 88 ? -8.971 2.452 3.389 1.00 85.69 88 PHE A C 1
ATOM 664 O O . PHE A 1 88 ? -10.073 1.979 3.668 1.00 85.69 88 PHE A O 1
ATOM 671 N N . ALA A 1 89 ? -7.933 2.392 4.231 1.00 84.06 89 ALA A N 1
ATOM 672 C CA . ALA A 1 89 ? -8.001 1.731 5.530 1.00 84.06 89 ALA A CA 1
ATOM 673 C C . ALA A 1 89 ? -9.087 2.352 6.420 1.00 84.06 89 ALA A C 1
ATOM 675 O O . ALA A 1 89 ? -9.896 1.619 6.982 1.00 84.06 89 ALA A O 1
ATOM 676 N N . GLN A 1 90 ? -9.173 3.684 6.472 1.00 81.38 90 GLN A N 1
ATOM 677 C CA . GLN A 1 90 ? -10.199 4.401 7.226 1.00 81.38 90 GLN A CA 1
ATOM 678 C C . GLN A 1 90 ? -11.610 4.046 6.742 1.00 81.38 90 GLN A C 1
ATOM 680 O O . GLN A 1 90 ? -12.452 3.675 7.556 1.00 81.38 90 GLN A O 1
ATOM 685 N N . ASN A 1 91 ? -11.871 4.091 5.431 1.00 80.94 91 ASN A N 1
ATOM 686 C CA . ASN A 1 91 ? -13.189 3.754 4.883 1.00 80.94 91 ASN A CA 1
ATOM 687 C C . ASN A 1 91 ? -13.589 2.303 5.186 1.00 80.94 91 ASN A C 1
ATOM 689 O O . ASN A 1 91 ? -14.730 2.040 5.563 1.00 80.94 91 ASN A O 1
ATOM 693 N N . VAL A 1 92 ? -12.655 1.356 5.067 1.00 80.12 92 VAL A N 1
ATOM 694 C CA . VAL A 1 92 ? -12.931 -0.060 5.353 1.00 80.12 92 VAL A CA 1
ATOM 695 C C . VAL A 1 92 ? -13.154 -0.297 6.845 1.00 80.12 92 VAL A C 1
ATOM 697 O O . VAL A 1 92 ? -14.060 -1.043 7.216 1.00 80.12 92 VAL A O 1
ATOM 700 N N . VAL A 1 93 ? -12.358 0.337 7.705 1.00 73.19 93 VAL A N 1
ATOM 701 C CA . VAL A 1 93 ? -12.503 0.243 9.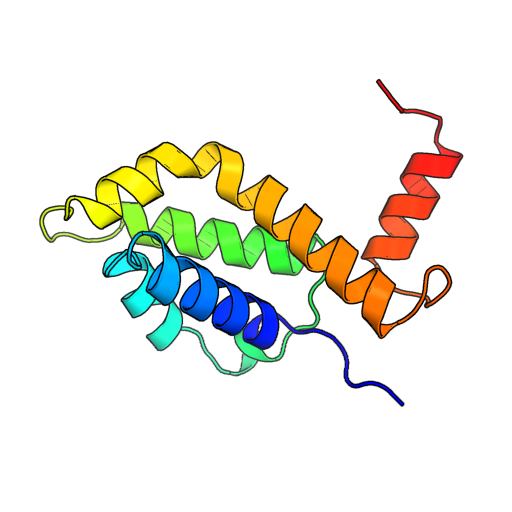160 1.00 73.19 93 VAL A CA 1
ATOM 702 C C . VAL A 1 93 ? -13.849 0.824 9.602 1.00 73.19 93 VAL A C 1
ATOM 704 O O . VAL A 1 93 ? -14.590 0.138 10.306 1.00 73.19 93 VAL A O 1
ATOM 707 N N . VAL A 1 94 ? -14.223 2.011 9.114 1.00 70.88 94 VAL A N 1
ATOM 708 C CA . VAL A 1 94 ? -15.534 2.629 9.382 1.00 70.88 94 VAL A CA 1
ATOM 709 C C . VAL A 1 94 ? -16.678 1.749 8.872 1.00 70.88 94 VAL A C 1
ATOM 711 O O . VAL A 1 94 ? -17.636 1.515 9.605 1.00 70.88 94 VAL A O 1
ATOM 714 N N . ALA A 1 95 ? -16.576 1.198 7.659 1.00 70.81 95 ALA A N 1
ATOM 715 C CA . ALA A 1 95 ? -17.618 0.339 7.093 1.00 70.81 95 ALA A CA 1
ATOM 716 C C . ALA A 1 95 ? -17.777 -1.000 7.840 1.00 70.81 95 ALA A C 1
ATOM 718 O O . ALA A 1 95 ? -18.888 -1.515 7.948 1.00 70.81 95 ALA A O 1
ATOM 719 N N . ARG A 1 96 ? -16.684 -1.586 8.349 1.00 68.31 96 ARG A N 1
ATOM 720 C CA . ARG A 1 96 ? -16.701 -2.903 9.017 1.00 68.31 96 ARG A CA 1
ATOM 721 C C . ARG A 1 96 ? -16.994 -2.844 10.508 1.00 68.31 96 ARG A C 1
ATOM 723 O O . ARG A 1 96 ? -17.550 -3.799 11.051 1.00 68.31 96 ARG A O 1
ATOM 730 N N . GLN A 1 97 ? -16.543 -1.787 11.172 1.00 63.47 97 GLN A N 1
ATOM 731 C CA . GLN A 1 97 ? -16.616 -1.659 12.626 1.00 63.47 97 GLN A CA 1
ATOM 732 C C . GLN A 1 97 ? -17.669 -0.628 13.060 1.00 63.47 97 GLN A C 1
ATOM 734 O O . GLN A 1 97 ? -18.114 -0.655 14.201 1.00 63.47 97 GLN A O 1
ATOM 739 N N . GLY A 1 98 ? -18.146 0.214 12.141 1.00 56.34 98 GLY A N 1
ATOM 740 C CA . GLY A 1 98 ? -19.075 1.301 12.428 1.00 56.34 98 GLY A CA 1
ATOM 741 C C . GLY A 1 98 ? -18.351 2.573 12.868 1.00 56.34 98 GLY A C 1
ATOM 742 O O . GLY A 1 98 ? -17.229 2.535 13.370 1.00 56.34 98 GLY A O 1
ATOM 743 N N . PHE A 1 99 ? -19.020 3.717 12.698 1.00 51.22 99 PHE A N 1
ATOM 744 C CA . PHE A 1 99 ? -18.496 5.058 13.010 1.00 51.22 99 PHE A CA 1
ATOM 745 C C . PHE A 1 99 ? -18.062 5.233 14.482 1.00 51.22 99 PHE A C 1
ATOM 747 O O . PHE A 1 99 ? -17.262 6.112 14.784 1.00 51.22 99 PHE A O 1
ATOM 754 N N . PHE A 1 100 ? -18.582 4.388 15.381 1.00 50.03 100 PHE A N 1
ATOM 755 C CA . PHE A 1 100 ? -18.397 4.456 16.836 1.00 50.03 100 PHE A CA 1
ATOM 756 C C . PHE A 1 100 ? -17.628 3.267 17.426 1.00 50.03 100 PHE A C 1
ATOM 758 O O . PHE A 1 100 ? -17.569 3.129 18.646 1.00 50.03 100 PHE A O 1
ATOM 765 N N . ALA A 1 101 ? -17.058 2.383 16.601 1.00 50.03 101 ALA A N 1
ATOM 766 C CA . ALA A 1 101 ? -16.136 1.390 17.137 1.00 50.03 101 ALA A CA 1
ATOM 767 C C . ALA A 1 101 ? -14.860 2.085 17.606 1.00 50.03 101 ALA A C 1
ATOM 769 O O . ALA A 1 101 ? -14.276 2.876 16.870 1.00 50.03 101 ALA A O 1
ATOM 770 N N . ASP A 1 102 ? -14.450 1.769 18.828 1.00 53.16 102 ASP A N 1
ATOM 771 C CA . ASP A 1 102 ? -13.247 2.253 19.501 1.00 53.16 102 ASP A CA 1
ATOM 772 C C . ASP A 1 102 ? -11.998 1.701 18.778 1.00 53.16 102 ASP A C 1
ATOM 774 O O . ASP A 1 102 ? -11.449 0.660 19.137 1.00 53.16 102 ASP A O 1
ATOM 778 N N . ASN A 1 103 ? -11.604 2.333 17.669 1.00 58.66 103 ASN A N 1
ATOM 779 C CA . ASN A 1 103 ? -10.434 1.967 16.874 1.00 58.66 103 ASN A CA 1
ATOM 780 C C . ASN A 1 103 ? -9.551 3.198 16.642 1.00 58.66 103 ASN A C 1
ATOM 782 O O . ASN A 1 103 ? -10.012 4.333 16.698 1.00 58.66 103 ASN A O 1
ATOM 786 N N . ASP A 1 104 ? -8.258 2.999 16.398 1.00 59.75 104 ASP A N 1
ATOM 787 C CA . ASP A 1 104 ? -7.318 4.127 16.359 1.00 59.75 104 ASP A CA 1
ATOM 788 C C . ASP A 1 104 ? -7.584 5.106 15.200 1.00 59.75 104 ASP A C 1
ATOM 790 O O . ASP A 1 104 ? -7.264 6.285 15.321 1.00 59.75 104 ASP A O 1
ATOM 794 N N . TYR A 1 105 ? -8.244 4.668 14.119 1.00 61.28 105 TYR A N 1
ATOM 795 C CA . TYR A 1 105 ? -8.685 5.548 13.028 1.00 61.28 105 TYR A CA 1
ATOM 796 C C . TYR A 1 105 ? -9.909 6.394 13.400 1.00 61.28 105 TYR A C 1
ATOM 798 O O . TYR A 1 105 ? -10.002 7.551 12.990 1.00 61.28 105 TYR A O 1
ATOM 806 N N . SER A 1 106 ? -10.853 5.849 14.170 1.00 56.88 106 SER A N 1
ATOM 807 C CA . SER A 1 106 ? -11.968 6.623 14.714 1.00 56.88 106 SER A CA 1
ATOM 808 C C . SER A 1 106 ? -11.478 7.557 15.815 1.00 56.88 106 SER A C 1
ATOM 810 O O . SER A 1 106 ? -11.925 8.696 15.850 1.00 56.88 106 SER A O 1
ATOM 812 N N . ARG A 1 107 ? -10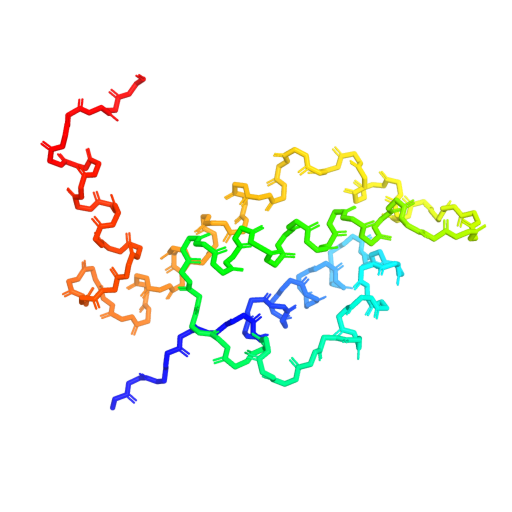.500 7.150 16.638 1.00 62.03 107 ARG A N 1
ATOM 813 C CA . ARG A 1 107 ? -9.865 8.005 17.654 1.00 62.03 107 ARG A CA 1
ATOM 814 C C . ARG A 1 107 ? -9.063 9.150 17.035 1.00 62.03 107 ARG A C 1
ATOM 816 O O . ARG A 1 107 ? -9.186 10.273 17.515 1.00 62.03 107 ARG A O 1
ATOM 823 N N . SER A 1 108 ? -8.305 8.910 15.959 1.00 56.72 108 SER A N 1
ATOM 824 C CA . SER A 1 108 ? -7.628 9.989 15.226 1.00 56.72 108 SER A CA 1
ATOM 825 C C . SER A 1 108 ? -8.639 10.921 14.550 1.00 56.72 108 SER A C 1
ATOM 827 O O . SER A 1 108 ? -8.520 12.133 14.667 1.00 56.72 108 SER A O 1
ATOM 829 N N . ALA A 1 109 ? -9.694 10.378 13.931 1.00 52.31 109 ALA A N 1
ATOM 830 C CA . ALA A 1 109 ? -10.758 11.187 13.334 1.00 52.31 109 ALA A CA 1
ATOM 831 C C . ALA A 1 109 ? -11.555 11.998 14.379 1.00 52.31 109 ALA A C 1
ATOM 833 O O . ALA A 1 109 ? -11.909 13.144 14.118 1.00 52.31 109 ALA A O 1
ATOM 834 N N . LEU A 1 110 ? -11.815 11.434 15.565 1.00 49.69 110 LEU A N 1
ATOM 835 C CA . LEU A 1 110 ? -12.448 12.1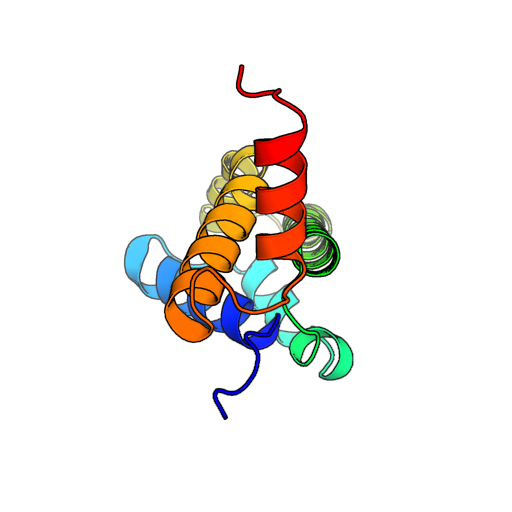13 16.703 1.00 49.69 110 LEU A CA 1
ATOM 836 C C . LEU A 1 110 ? -11.540 13.203 17.277 1.00 49.69 110 LEU A C 1
ATOM 838 O O . LEU A 1 110 ? -12.026 14.296 17.553 1.00 49.69 110 LEU A O 1
ATOM 842 N N . SER A 1 111 ? -10.241 12.927 17.424 1.00 52.12 111 SER A N 1
ATOM 843 C CA . SER A 1 111 ? -9.217 13.894 17.840 1.00 52.12 111 SER A CA 1
ATOM 844 C C . SER A 1 111 ? -9.151 15.088 16.885 1.00 52.12 111 SER A C 1
ATOM 846 O O . SER A 1 111 ? -9.197 16.230 17.334 1.00 52.12 111 SER A O 1
ATOM 848 N N . ASP A 1 112 ? -9.121 14.854 15.573 1.00 46.03 112 ASP A N 1
ATOM 849 C CA . ASP A 1 112 ? -9.073 15.931 14.574 1.00 46.03 112 ASP A CA 1
ATOM 850 C C . ASP A 1 112 ? -10.400 16.708 14.502 1.00 46.03 112 ASP A C 1
ATOM 852 O O . ASP A 1 112 ? -10.400 17.937 14.420 1.00 46.03 112 ASP A O 1
ATOM 856 N N . ALA A 1 113 ? -11.542 16.018 14.625 1.00 47.41 113 ALA A N 1
ATOM 857 C CA . ALA A 1 113 ? -12.862 16.654 14.676 1.00 47.41 113 ALA A CA 1
ATOM 858 C C . ALA A 1 113 ? -13.072 17.505 15.942 1.00 47.41 113 ALA A C 1
ATOM 860 O O . ALA A 1 113 ? -13.786 18.506 15.894 1.00 47.41 113 ALA A O 1
ATOM 861 N N . THR A 1 114 ? -12.452 17.138 17.069 1.00 48.75 114 THR A N 1
ATOM 862 C CA . THR A 1 114 ? -12.512 17.915 18.321 1.00 48.75 114 THR A CA 1
ATOM 863 C C . THR A 1 114 ? -11.430 18.992 18.429 1.00 48.75 114 THR A C 1
ATOM 865 O O . THR A 1 114 ? -11.627 19.955 19.166 1.00 48.75 114 THR A O 1
ATOM 868 N N . SER A 1 115 ? -10.335 18.891 17.665 1.00 49.75 115 SER A N 1
ATOM 869 C CA . SER A 1 115 ? -9.239 19.879 17.651 1.00 49.75 115 SER A CA 1
ATOM 870 C C . SER A 1 115 ? -9.484 21.080 16.725 1.00 49.75 115 SER A C 1
ATOM 872 O O . SER A 1 115 ? -8.705 22.029 16.738 1.00 49.75 115 SER A O 1
ATOM 874 N N . GLY A 1 116 ? -10.560 21.080 15.929 1.00 44.19 116 GLY A N 1
ATOM 875 C CA . GLY A 1 116 ? -10.962 22.233 15.109 1.00 44.19 116 GLY A CA 1
ATOM 876 C C . GLY A 1 116 ? -10.040 22.553 13.924 1.00 44.19 116 GLY A C 1
ATOM 877 O O . GLY A 1 116 ? -10.250 23.553 13.244 1.00 44.19 116 GLY A O 1
ATOM 878 N N . THR A 1 117 ? -9.044 21.717 13.637 1.00 41.38 117 THR A N 1
ATOM 879 C CA . THR A 1 117 ? -8.126 21.864 12.502 1.00 41.38 117 THR A CA 1
ATOM 880 C C . THR A 1 117 ? -8.646 21.106 11.286 1.00 41.38 117 THR A C 1
ATOM 882 O O . THR A 1 117 ? -8.114 20.071 10.895 1.00 41.38 117 THR A O 1
ATOM 885 N N . PHE A 1 118 ? -9.704 21.632 10.675 1.00 36.84 118 PHE A N 1
ATOM 886 C CA . PHE A 1 118 ? -9.920 21.457 9.242 1.00 36.84 118 PHE A CA 1
ATOM 887 C C . PHE A 1 118 ? -9.508 22.771 8.578 1.00 36.84 118 PHE A C 1
ATOM 889 O O . PHE A 1 118 ? -10.163 23.773 8.842 1.00 36.84 118 PHE A O 1
ATOM 896 N N . PHE A 1 119 ? -8.414 22.723 7.806 1.00 39.22 119 PHE A N 1
ATOM 897 C CA . PHE A 1 119 ? -7.899 23.617 6.746 1.00 39.22 119 PHE A CA 1
ATOM 898 C C . PHE A 1 119 ? -6.374 23.744 6.824 1.00 39.22 119 PHE A C 1
ATOM 900 O O . PHE A 1 119 ? -5.859 24.203 7.867 1.00 39.22 119 PHE A O 1
#

Sequence (119 aa):
MSSPFTIGNLRDSAAQFFGSTIGQSPRIASHYQSLPSSVTSQIATPETVGAFVTGENRALWSSRTPATWLDRFAMAATPLRRPAAHLFAQNVVVARQGFFADNDYSRSALSDATSGTFF

pLDDT: mean 80.25, std 15.97, range [36.84, 94.75]